Protein AF-A0A6G8CJ83-F1 (afdb_monomer)

Radius of gyration: 15.68 Å; Cα contacts (8 Å, |Δi|>4): 94; chains: 1; bounding box: 30×36×41 Å

Secondary structure (DSSP, 8-state):
-PPPPPPSSEEEEEESBTTTB-HHHHHHHTTS-HHHHTTSTTTTTSPPBPTTHHHHHHHHHHTSSEEEEEE----TT--SS-TTHHHHHHHHH-

pLDDT: mean 76.41, std 14.67, range [38.41, 91.88]

Structure (mmCIF, N/CA/C/O backbone):
data_AF-A0A6G8CJ83-F1
#
_entry.id   AF-A0A6G8CJ83-F1
#
loop_
_atom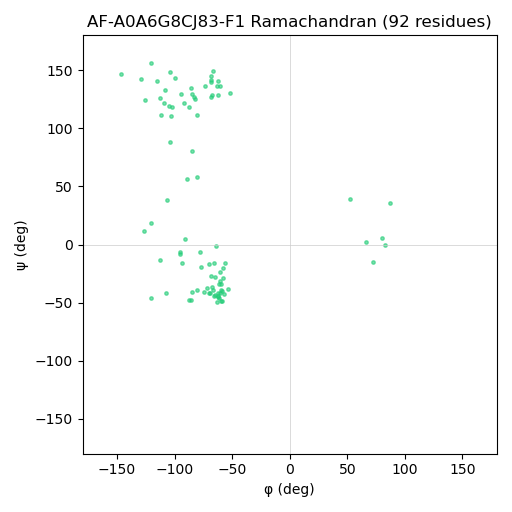_site.group_PDB
_atom_site.id
_atom_site.type_symbol
_atom_site.label_atom_id
_atom_site.label_alt_id
_atom_site.label_comp_id
_atom_site.label_asym_id
_atom_site.label_entity_id
_atom_site.label_seq_id
_atom_site.pdbx_PDB_ins_code
_atom_site.Cartn_x
_atom_site.Cartn_y
_atom_site.Cartn_z
_atom_site.occupancy
_atom_site.B_iso_or_equiv
_atom_site.auth_seq_id
_atom_site.auth_comp_id
_atom_site.auth_asym_id
_atom_site.auth_atom_id
_atom_site.pdbx_PDB_model_num
ATOM 1 N N . MET A 1 1 ? -1.156 29.535 26.749 1.00 48.00 1 MET A N 1
ATOM 2 C CA . MET A 1 1 ? -1.138 28.143 26.246 1.00 48.00 1 MET A CA 1
ATOM 3 C C . MET A 1 1 ? -2.570 27.733 25.952 1.00 48.00 1 MET A C 1
ATOM 5 O O . MET A 1 1 ? -3.402 27.906 26.829 1.00 48.00 1 MET A O 1
ATOM 9 N N . GLY A 1 2 ? -2.875 27.271 24.738 1.00 71.56 2 GLY A N 1
ATOM 10 C CA . GLY A 1 2 ? -4.208 26.758 24.400 1.00 71.56 2 GLY A CA 1
ATOM 11 C C . GLY A 1 2 ? -4.332 25.284 24.779 1.00 71.56 2 GLY A C 1
ATOM 12 O O . GLY A 1 2 ? -3.416 24.509 24.501 1.00 71.56 2 GLY A O 1
ATOM 13 N N . ILE A 1 3 ? -5.441 24.906 25.414 1.00 76.31 3 ILE A N 1
ATOM 14 C CA . ILE A 1 3 ? -5.769 23.503 25.688 1.00 76.31 3 ILE A CA 1
ATOM 15 C C . ILE A 1 3 ? -6.070 22.828 24.346 1.00 76.31 3 ILE A C 1
ATOM 17 O O . ILE A 1 3 ? -6.870 23.332 23.559 1.00 76.31 3 ILE A O 1
ATOM 21 N N . ARG A 1 4 ? -5.400 21.707 24.063 1.00 76.06 4 ARG A N 1
ATOM 22 C CA . ARG A 1 4 ? -5.656 20.893 22.869 1.00 76.06 4 ARG A CA 1
ATOM 23 C C . ARG A 1 4 ? -6.470 19.673 23.276 1.00 76.06 4 ARG A C 1
ATOM 25 O O . ARG A 1 4 ? -5.991 18.859 24.058 1.00 76.06 4 ARG A O 1
ATOM 32 N N . HIS A 1 5 ? -7.675 19.553 22.732 1.00 71.31 5 HIS A N 1
ATOM 33 C CA . HIS A 1 5 ? -8.478 18.341 22.840 1.00 71.31 5 HIS A CA 1
ATOM 34 C C . HIS A 1 5 ? -8.095 17.410 21.694 1.00 71.31 5 HIS A C 1
ATOM 36 O O . HIS A 1 5 ? -8.232 17.775 20.526 1.00 71.31 5 HIS A O 1
ATOM 42 N N . TYR A 1 6 ? -7.585 16.229 22.026 1.00 71.31 6 TYR A N 1
ATOM 43 C CA . TYR A 1 6 ? -7.355 15.175 21.047 1.00 71.31 6 TYR A CA 1
ATOM 44 C C . TYR A 1 6 ? -8.505 14.166 21.124 1.00 71.31 6 TYR A C 1
ATOM 46 O O . TYR A 1 6 ? -8.998 13.912 22.223 1.00 71.31 6 TYR A O 1
ATOM 54 N N . PRO A 1 7 ? -8.948 13.605 19.987 1.00 72.56 7 PRO A N 1
ATOM 55 C CA . PRO A 1 7 ? -9.944 12.542 19.994 1.00 72.56 7 PRO A CA 1
ATOM 56 C C . PRO A 1 7 ? -9.405 11.312 20.734 1.00 72.56 7 PRO A C 1
ATOM 58 O O . PRO A 1 7 ? -8.238 10.956 20.562 1.00 72.56 7 PRO A O 1
ATOM 61 N N . ASP A 1 8 ? -10.265 10.659 21.518 1.00 82.00 8 ASP A N 1
ATOM 62 C CA . ASP A 1 8 ? -9.970 9.408 22.231 1.00 82.00 8 ASP A CA 1
ATOM 63 C C . ASP A 1 8 ? -10.093 8.204 21.280 1.00 82.00 8 ASP A C 1
ATOM 65 O O . ASP A 1 8 ? -10.944 7.330 21.423 1.00 82.00 8 ASP A O 1
ATOM 69 N N . LYS A 1 9 ? -9.305 8.245 20.202 1.00 82.94 9 LYS A N 1
ATOM 70 C CA . LYS A 1 9 ? -9.252 7.224 19.154 1.00 82.94 9 LYS A CA 1
ATOM 71 C C . LYS A 1 9 ? 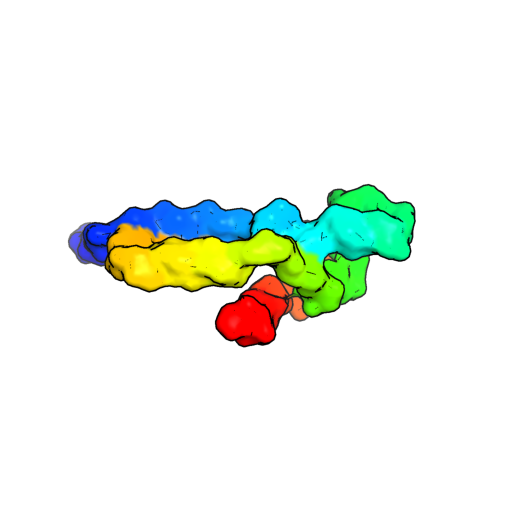-7.809 6.805 18.912 1.00 82.94 9 LYS A C 1
ATOM 73 O O . LYS A 1 9 ? -6.899 7.640 18.921 1.00 82.94 9 LYS A O 1
ATOM 78 N N . VAL A 1 10 ? -7.604 5.519 18.650 1.00 86.69 10 VAL A N 1
ATOM 79 C CA . VAL A 1 10 ? -6.292 4.956 18.317 1.00 86.69 10 VAL A CA 1
ATOM 80 C C . VAL A 1 10 ? -5.861 5.493 16.957 1.00 86.69 10 VAL A C 1
ATOM 82 O O . VAL A 1 10 ? -6.612 5.422 15.993 1.00 86.69 10 VAL A O 1
ATOM 85 N N . ARG A 1 11 ? -4.649 6.041 16.853 1.00 88.38 11 ARG A N 1
ATOM 86 C CA . ARG A 1 11 ? -4.096 6.459 15.557 1.00 88.38 11 ARG A CA 1
ATOM 87 C C . ARG A 1 11 ? -3.295 5.318 14.963 1.00 88.38 11 ARG A C 1
ATOM 89 O O . ARG A 1 11 ? -2.328 4.873 15.578 1.00 88.38 11 ARG A O 1
ATOM 96 N N . VAL A 1 12 ? -3.687 4.886 13.775 1.00 87.00 12 VAL A N 1
ATOM 97 C CA . VAL A 1 12 ? -3.001 3.843 13.019 1.00 87.00 12 VAL A CA 1
ATOM 98 C C . VAL A 1 12 ? -2.336 4.507 11.826 1.00 87.00 12 VAL A C 1
ATOM 100 O O . VAL A 1 12 ? -3.002 5.158 11.027 1.00 87.00 12 VAL A O 1
ATOM 103 N N . TYR A 1 13 ? -1.020 4.367 11.731 1.00 89.00 13 TYR A N 1
ATOM 104 C CA . TYR A 1 13 ? -0.248 4.862 10.600 1.00 89.00 13 TYR A CA 1
ATOM 105 C C . TYR A 1 13 ? 0.138 3.672 9.735 1.00 89.00 13 TYR A C 1
ATOM 107 O O . TYR A 1 13 ? 0.802 2.754 10.218 1.00 89.00 13 TYR A O 1
ATOM 115 N N . VAL A 1 14 ? -0.305 3.685 8.485 1.00 87.62 14 VAL A N 1
ATOM 116 C CA . VAL A 1 14 ? -0.103 2.593 7.535 1.00 87.62 14 VAL A CA 1
ATOM 117 C C . VAL A 1 14 ? 0.820 3.093 6.439 1.00 87.62 14 VAL A C 1
ATOM 119 O O . VAL A 1 14 ? 0.569 4.146 5.858 1.00 87.62 14 VAL A O 1
ATOM 122 N N . ASP A 1 15 ? 1.908 2.371 6.192 1.00 88.25 15 ASP A N 1
ATOM 123 C CA . ASP A 1 15 ? 2.783 2.672 5.059 1.00 88.25 15 ASP A CA 1
ATOM 124 C C . ASP A 1 15 ? 2.042 2.395 3.743 1.00 88.25 15 ASP A C 1
ATOM 126 O O . ASP A 1 15 ? 1.166 1.535 3.689 1.00 88.25 15 ASP A O 1
ATOM 130 N N . MET A 1 16 ? 2.357 3.122 2.679 1.00 85.56 16 MET A N 1
ATOM 131 C CA . MET A 1 16 ? 1.773 2.871 1.361 1.00 85.56 16 MET A CA 1
ATOM 132 C C . MET A 1 16 ? 2.593 1.832 0.600 1.00 85.56 16 MET A C 1
ATOM 134 O O . MET A 1 16 ? 2.041 0.886 0.033 1.00 85.56 16 MET A O 1
ATOM 138 N N . ASP A 1 17 ? 3.912 2.005 0.581 1.00 84.69 17 ASP A N 1
ATOM 139 C CA . ASP A 1 17 ? 4.782 1.319 -0.360 1.00 84.69 17 ASP A CA 1
ATOM 140 C C . ASP A 1 17 ? 5.077 -0.113 0.111 1.00 84.69 17 ASP A C 1
ATOM 142 O O . ASP A 1 17 ? 5.794 -0.315 1.085 1.00 84.69 17 ASP A O 1
ATOM 146 N N . GLY A 1 18 ? 4.571 -1.128 -0.592 1.00 81.19 18 GLY A N 1
ATOM 147 C CA . GLY A 1 18 ? 4.750 -2.531 -0.193 1.00 81.19 18 GLY A CA 1
ATOM 148 C C . GLY A 1 18 ? 3.791 -2.998 0.909 1.00 81.19 18 GLY A C 1
ATOM 149 O O . GLY A 1 18 ? 3.897 -4.134 1.364 1.00 81.19 18 GLY A O 1
ATOM 150 N N . VAL A 1 19 ? 2.832 -2.155 1.310 1.00 86.25 19 VAL A N 1
ATOM 151 C CA . VAL A 1 19 ? 1.746 -2.513 2.243 1.00 86.25 19 VAL A CA 1
ATOM 152 C C . VAL A 1 19 ? 0.378 -2.325 1.592 1.00 86.25 19 VAL A C 1
ATOM 154 O O . VAL A 1 19 ? -0.459 -3.222 1.665 1.00 86.25 19 VAL A O 1
ATOM 157 N N . ILE A 1 20 ? 0.161 -1.192 0.918 1.00 87.12 20 ILE A N 1
ATOM 158 C CA . ILE A 1 20 ? -1.084 -0.912 0.193 1.00 87.12 20 ILE A CA 1
ATOM 159 C C . ILE A 1 20 ? -0.858 -0.988 -1.318 1.00 87.12 20 ILE A C 1
ATOM 161 O O . ILE A 1 20 ? -1.675 -1.579 -2.014 1.00 87.12 20 ILE A O 1
ATOM 165 N N . ALA A 1 21 ? 0.252 -0.448 -1.823 1.00 87.62 21 ALA A N 1
ATOM 166 C CA . ALA A 1 21 ? 0.609 -0.453 -3.241 1.00 87.62 21 ALA A CA 1
ATOM 167 C C . ALA A 1 21 ? 1.777 -1.416 -3.521 1.00 87.62 21 ALA A C 1
ATOM 169 O O . ALA A 1 21 ? 2.789 -1.392 -2.811 1.00 87.62 21 ALA A O 1
ATOM 170 N N . ASP A 1 22 ? 1.664 -2.250 -4.557 1.00 89.12 22 ASP A N 1
ATOM 171 C CA . ASP A 1 22 ? 2.647 -3.290 -4.879 1.00 89.12 22 ASP A CA 1
ATOM 172 C C . ASP A 1 22 ? 3.813 -2.753 -5.728 1.00 89.12 22 ASP A C 1
ATOM 174 O O . ASP A 1 22 ? 3.896 -2.915 -6.949 1.00 89.12 22 ASP A O 1
ATOM 178 N N . PHE A 1 23 ? 4.768 -2.118 -5.050 1.00 84.94 23 PHE A N 1
ATOM 179 C CA . PHE A 1 23 ? 6.007 -1.662 -5.681 1.00 84.94 23 PHE A CA 1
ATOM 180 C C . PHE A 1 23 ? 6.921 -2.799 -6.127 1.00 84.94 23 PHE A C 1
ATOM 182 O O . PHE A 1 23 ? 7.727 -2.598 -7.033 1.00 84.94 23 PHE A O 1
ATOM 189 N N . GLU A 1 24 ? 6.854 -3.968 -5.492 1.00 88.25 24 GLU A N 1
ATOM 190 C CA . GLU A 1 24 ? 7.746 -5.080 -5.818 1.00 88.25 24 GLU A CA 1
ATOM 191 C C . GLU A 1 24 ? 7.357 -5.735 -7.141 1.00 88.25 24 GLU A C 1
ATOM 193 O O . GLU A 1 24 ? 8.222 -6.080 -7.950 1.00 88.25 24 GLU A O 1
ATOM 198 N N . CYS A 1 25 ? 6.059 -5.910 -7.388 1.00 87.38 25 CYS A N 1
ATOM 199 C CA . CYS A 1 25 ? 5.554 -6.394 -8.665 1.00 87.38 25 CYS A CA 1
ATOM 200 C C . CYS A 1 25 ? 5.895 -5.416 -9.794 1.00 87.38 25 CYS A C 1
ATOM 202 O O . CYS A 1 25 ? 6.509 -5.819 -10.786 1.00 87.38 25 CYS A O 1
ATOM 204 N N . ALA A 1 26 ? 5.611 -4.126 -9.602 1.00 87.00 26 ALA A N 1
ATOM 205 C CA . ALA A 1 26 ? 5.915 -3.101 -10.595 1.00 87.00 26 ALA A CA 1
ATOM 206 C C . ALA A 1 26 ? 7.426 -3.007 -10.879 1.00 87.00 26 ALA A C 1
ATOM 208 O O . ALA A 1 26 ? 7.853 -3.043 -12.033 1.00 87.00 26 ALA A O 1
ATOM 209 N N . ALA A 1 27 ? 8.271 -2.996 -9.845 1.00 88.62 27 ALA A N 1
ATOM 210 C CA . ALA A 1 27 ? 9.722 -2.965 -10.022 1.00 88.62 27 ALA A CA 1
ATOM 211 C C . ALA A 1 27 ? 10.244 -4.187 -10.799 1.00 88.62 27 ALA A C 1
ATOM 213 O O . ALA A 1 27 ? 11.057 -4.033 -11.716 1.00 88.62 27 ALA A O 1
ATOM 214 N N . ARG A 1 28 ? 9.721 -5.387 -10.508 1.00 89.00 28 ARG A N 1
ATOM 215 C CA . ARG A 1 28 ? 10.049 -6.614 -11.254 1.00 89.00 28 ARG A CA 1
ATOM 216 C C . ARG A 1 28 ? 9.626 -6.540 -12.718 1.00 89.00 28 ARG A C 1
ATOM 218 O O . ARG A 1 28 ? 10.411 -6.939 -13.576 1.00 89.00 28 ARG A O 1
ATOM 225 N N . ALA A 1 29 ? 8.444 -5.999 -13.017 1.00 88.62 29 ALA A N 1
ATOM 226 C CA . ALA A 1 29 ? 7.971 -5.817 -14.392 1.00 88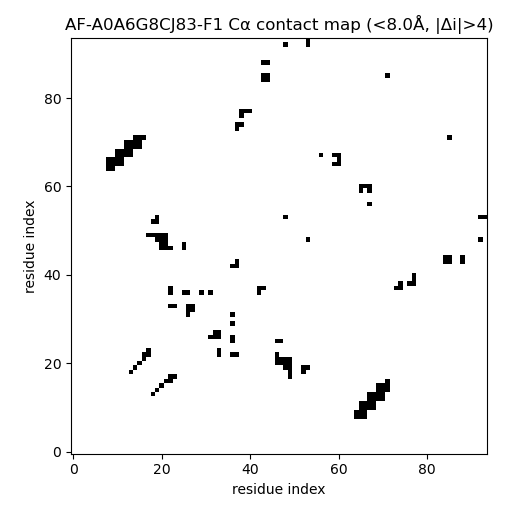.62 29 ALA A CA 1
ATOM 227 C C . ALA A 1 29 ? 8.901 -4.908 -15.217 1.00 88.62 29 ALA A C 1
ATOM 229 O O . ALA A 1 29 ? 9.080 -5.115 -16.416 1.00 88.62 29 ALA A O 1
ATOM 230 N N . HIS A 1 30 ? 9.551 -3.947 -14.559 1.00 86.88 30 HIS A N 1
ATOM 231 C CA . HIS A 1 30 ? 10.530 -3.051 -15.170 1.00 86.88 30 HIS A CA 1
ATOM 232 C C . HIS A 1 30 ? 11.983 -3.551 -15.094 1.00 86.88 30 HIS A C 1
ATOM 234 O O . HIS A 1 30 ? 12.885 -2.834 -15.524 1.00 86.88 30 HIS A O 1
ATOM 240 N N . ALA A 1 31 ? 12.223 -4.764 -14.579 1.00 91.88 31 ALA A N 1
ATOM 241 C CA . ALA A 1 31 ? 13.556 -5.319 -14.327 1.00 91.88 31 ALA A CA 1
ATOM 242 C C . ALA A 1 31 ? 14.452 -4.384 -13.485 1.00 91.88 31 ALA A C 1
ATOM 244 O O . ALA A 1 31 ? 15.651 -4.244 -13.735 1.00 91.88 31 ALA A O 1
ATOM 245 N N . MET A 1 32 ? 13.856 -3.721 -12.491 1.00 89.56 32 MET A N 1
ATOM 246 C CA . MET A 1 32 ? 14.527 -2.786 -11.592 1.00 89.56 32 MET A CA 1
ATOM 247 C C . MET A 1 32 ? 14.419 -3.233 -10.137 1.00 89.56 32 MET A C 1
ATOM 249 O O . MET A 1 32 ? 13.478 -3.910 -9.734 1.00 89.56 32 MET A O 1
ATOM 253 N N . GLU A 1 33 ? 15.360 -2.766 -9.321 1.00 88.31 33 GLU A N 1
ATOM 254 C CA . GLU A 1 33 ? 15.215 -2.802 -7.867 1.00 88.31 33 GLU A CA 1
ATOM 255 C C . GLU A 1 33 ? 14.106 -1.834 -7.412 1.00 88.31 33 GLU A C 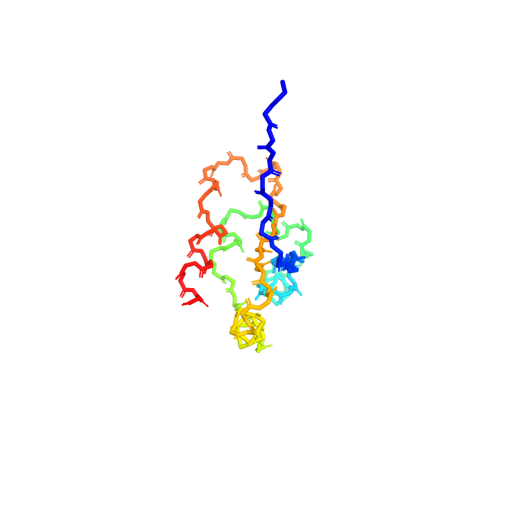1
ATOM 257 O O . GLU A 1 33 ? 14.037 -0.712 -7.936 1.00 88.31 33 GLU A O 1
ATOM 262 N N . PRO A 1 34 ? 13.282 -2.181 -6.403 1.00 83.50 34 PRO A N 1
ATOM 263 C CA . PRO A 1 34 ? 12.195 -1.320 -5.923 1.00 83.50 34 PRO A CA 1
ATOM 264 C C . PRO A 1 34 ? 12.649 0.094 -5.543 1.00 83.50 34 PRO A C 1
ATOM 266 O O . PRO A 1 34 ? 11.989 1.084 -5.857 1.00 83.50 34 PRO A O 1
ATOM 269 N N . SER A 1 35 ? 13.827 0.218 -4.929 1.00 83.31 35 SER A N 1
ATOM 270 C CA . SER A 1 35 ? 14.416 1.507 -4.543 1.00 83.31 35 SER A CA 1
ATOM 271 C C . SER A 1 35 ? 14.765 2.404 -5.740 1.00 83.31 35 SER A C 1
ATOM 273 O O . SER A 1 35 ? 14.749 3.633 -5.622 1.00 83.31 35 SER A O 1
ATOM 275 N N . HIS A 1 36 ? 15.063 1.809 -6.898 1.00 84.25 36 HIS A N 1
ATOM 276 C CA . HIS A 1 36 ? 15.310 2.518 -8.150 1.00 84.25 36 HIS A CA 1
ATOM 277 C C . HIS A 1 36 ? 14.010 2.817 -8.888 1.00 84.25 36 HIS A C 1
ATOM 279 O O . HIS A 1 36 ? 13.842 3.936 -9.375 1.00 84.25 36 HIS A O 1
ATOM 285 N N . PHE A 1 37 ? 13.073 1.868 -8.902 1.00 84.31 37 PHE A N 1
ATOM 286 C CA . PHE A 1 37 ? 11.771 2.046 -9.536 1.00 84.31 37 PHE A CA 1
ATOM 287 C C . PHE A 1 37 ? 10.999 3.230 -8.938 1.00 84.31 37 PHE A C 1
ATOM 289 O O . PHE A 1 37 ? 10.486 4.062 -9.680 1.00 84.31 37 PHE A O 1
ATOM 296 N N . LYS A 1 38 ? 11.047 3.423 -7.612 1.00 81.06 38 LYS A N 1
ATOM 297 C CA . LYS A 1 38 ? 10.459 4.595 -6.925 1.00 81.06 38 LYS A CA 1
ATOM 298 C C . LYS A 1 38 ? 10.965 5.958 -7.429 1.00 81.06 38 LYS A C 1
ATOM 300 O O . LYS A 1 38 ? 10.379 6.993 -7.119 1.00 81.06 38 LYS A O 1
ATOM 305 N N . ARG A 1 39 ? 12.076 6.012 -8.169 1.00 83.38 39 ARG A N 1
ATOM 306 C CA . ARG A 1 39 ? 12.620 7.258 -8.740 1.00 83.38 39 ARG A CA 1
ATOM 307 C C . ARG A 1 39 ? 12.175 7.497 -10.182 1.00 83.38 39 ARG A C 1
ATOM 309 O O . ARG A 1 39 ? 12.451 8.570 -10.713 1.00 83.38 39 ARG A O 1
ATOM 316 N N . VAL A 1 40 ? 11.516 6.524 -10.807 1.00 82.00 40 VAL A N 1
ATOM 317 C CA . VAL A 1 40 ? 10.989 6.630 -12.168 1.00 82.00 40 VAL A CA 1
ATOM 318 C C . VAL A 1 40 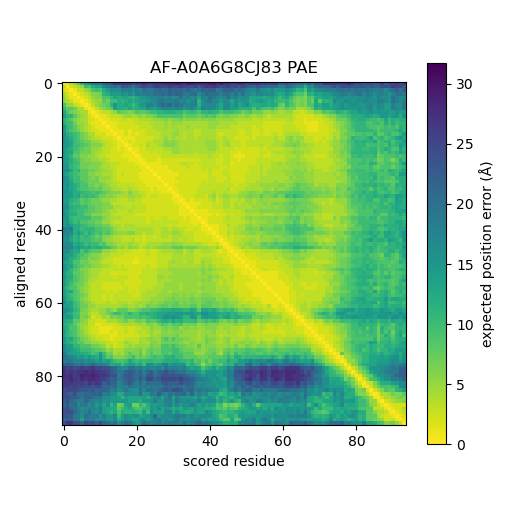? 9.759 7.539 -12.164 1.00 82.00 40 VAL A C 1
ATOM 320 O O . VAL A 1 40 ? 8.898 7.463 -11.284 1.00 82.00 40 VAL A O 1
ATOM 323 N N . ALA A 1 41 ? 9.678 8.433 -13.149 1.00 78.00 41 ALA A N 1
ATOM 324 C CA . ALA A 1 41 ? 8.532 9.318 -13.301 1.00 78.00 41 ALA A CA 1
ATOM 325 C C . ALA A 1 41 ? 7.261 8.492 -13.554 1.00 78.00 41 ALA A C 1
ATOM 327 O O . ALA A 1 41 ? 7.245 7.637 -14.433 1.00 78.00 41 ALA A O 1
ATOM 328 N N . GLY A 1 42 ? 6.206 8.747 -12.777 1.00 76.00 42 GLY A N 1
ATOM 329 C CA . GLY A 1 42 ? 4.943 8.009 -12.877 1.00 76.00 42 GLY A CA 1
ATOM 330 C C . GLY A 1 42 ? 4.903 6.665 -12.139 1.00 76.00 42 GLY A C 1
ATOM 331 O O . GLY A 1 42 ? 3.845 6.054 -12.103 1.00 76.00 42 GLY A O 1
ATOM 332 N N . ALA A 1 43 ? 5.979 6.238 -11.465 1.00 78.56 43 ALA A N 1
ATOM 333 C CA . ALA A 1 43 ? 6.029 4.944 -10.765 1.00 78.56 43 ALA A CA 1
ATOM 334 C C . ALA A 1 43 ? 4.943 4.736 -9.690 1.00 78.56 43 ALA A C 1
ATOM 336 O O . ALA A 1 43 ? 4.686 3.606 -9.306 1.00 78.56 43 ALA A O 1
ATOM 337 N N . PHE A 1 44 ? 4.331 5.816 -9.194 1.00 76.81 44 PHE A N 1
ATOM 338 C CA . PHE A 1 44 ? 3.290 5.797 -8.159 1.00 76.81 44 PHE A CA 1
ATOM 339 C C . PHE A 1 44 ? 1.856 5.827 -8.722 1.00 76.81 44 PHE A C 1
ATOM 341 O O . PHE A 1 44 ? 0.910 5.780 -7.944 1.00 76.81 44 PHE A O 1
ATOM 348 N N . LEU A 1 45 ? 1.679 5.995 -10.038 1.00 74.75 45 LEU A N 1
ATOM 349 C CA . LEU A 1 45 ? 0.360 6.172 -10.660 1.00 74.75 45 LEU A CA 1
ATOM 350 C C . LEU A 1 45 ? -0.323 4.846 -10.977 1.00 74.75 45 LEU A C 1
ATOM 352 O O . LEU A 1 45 ? -1.485 4.663 -10.629 1.00 74.75 45 LEU A O 1
ATOM 356 N N . ASP A 1 46 ? 0.421 3.934 -11.591 1.00 73.25 46 ASP A N 1
ATOM 357 C CA . ASP A 1 46 ? -0.113 2.690 -12.149 1.00 73.25 46 ASP A CA 1
ATOM 358 C C . ASP A 1 46 ? 0.273 1.485 -11.281 1.00 73.25 46 ASP A C 1
ATOM 360 O O . ASP A 1 46 ? 0.646 0.427 -11.782 1.00 73.25 46 ASP A O 1
ATOM 364 N N . LEU A 1 47 ? 0.261 1.669 -9.958 1.00 82.38 47 LEU A N 1
ATOM 365 C CA . LEU A 1 47 ? 0.541 0.586 -9.022 1.00 82.38 47 LEU A CA 1
ATOM 366 C C . LEU A 1 47 ? -0.720 -0.207 -8.742 1.00 82.38 47 LEU A C 1
ATOM 368 O O . LEU A 1 47 ? -1.734 0.357 -8.327 1.00 82.38 47 LEU A O 1
ATOM 372 N N . ASP A 1 48 ? -0.606 -1.520 -8.880 1.00 86.69 48 ASP A N 1
ATOM 373 C CA . ASP A 1 48 ? -1.642 -2.423 -8.416 1.00 86.69 48 ASP A CA 1
ATOM 374 C C . ASP A 1 48 ? -1.697 -2.410 -6.878 1.00 86.69 48 ASP A C 1
ATOM 376 O O . ASP A 1 48 ? -0.654 -2.375 -6.209 1.00 86.69 48 ASP A O 1
ATOM 380 N N . PRO A 1 49 ? -2.897 -2.434 -6.279 1.00 87.69 49 PRO A N 1
ATOM 381 C CA . PRO A 1 49 ? -3.031 -2.588 -4.842 1.00 87.69 49 PRO A CA 1
ATOM 382 C C . PRO A 1 49 ? -2.607 -3.995 -4.410 1.00 87.69 49 PRO A C 1
ATOM 384 O O . PRO A 1 49 ? -2.879 -4.990 -5.088 1.00 87.69 49 PRO A O 1
ATOM 387 N N . ILE A 1 50 ? -1.998 -4.099 -3.230 1.00 89.44 50 ILE A N 1
ATOM 388 C CA . ILE A 1 50 ? -1.697 -5.394 -2.620 1.00 89.44 50 ILE A CA 1
ATOM 389 C C . ILE A 1 50 ? -3.015 -6.129 -2.327 1.00 89.44 50 ILE 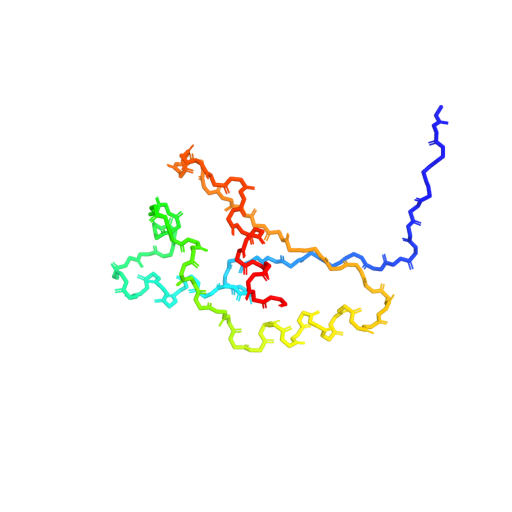A C 1
ATOM 391 O O . ILE A 1 50 ? -3.962 -5.523 -1.807 1.00 89.44 50 ILE A O 1
ATOM 395 N N . PRO A 1 51 ? -3.104 -7.443 -2.621 1.00 90.06 51 PRO A N 1
ATOM 396 C CA . PRO A 1 51 ? -4.311 -8.215 -2.364 1.00 90.06 51 PRO A CA 1
ATOM 397 C C . PRO A 1 51 ? -4.800 -8.060 -0.920 1.00 90.06 51 PRO A C 1
ATOM 399 O O . PRO A 1 51 ? -4.036 -8.247 0.026 1.00 90.06 51 PRO A O 1
ATOM 402 N N . LYS A 1 52 ? -6.094 -7.758 -0.760 1.00 89.69 52 LYS A N 1
ATOM 403 C CA . LYS A 1 52 ? -6.776 -7.517 0.528 1.00 89.69 52 LYS A CA 1
ATOM 404 C C . LYS A 1 52 ? -6.330 -6.273 1.304 1.00 89.69 52 LYS A C 1
ATOM 406 O O . LYS A 1 52 ? -6.867 -6.039 2.385 1.00 89.69 52 LYS A O 1
ATOM 411 N N . ALA A 1 53 ? -5.412 -5.454 0.786 1.00 88.69 53 ALA A N 1
ATOM 412 C CA . ALA A 1 53 ? -4.999 -4.235 1.480 1.00 88.69 53 ALA A CA 1
ATOM 413 C C . ALA A 1 53 ? -6.172 -3.259 1.648 1.00 88.69 53 ALA A C 1
ATOM 415 O O . ALA A 1 53 ? -6.410 -2.781 2.752 1.00 88.69 53 ALA A O 1
ATOM 416 N N . ALA A 1 54 ? -6.964 -3.040 0.593 1.00 84.19 54 ALA A N 1
ATOM 417 C CA . ALA A 1 54 ? -8.164 -2.207 0.668 1.00 84.19 54 ALA A CA 1
ATOM 418 C C . ALA A 1 54 ? -9.178 -2.751 1.694 1.00 84.19 54 ALA A C 1
ATOM 420 O O . ALA A 1 54 ? -9.606 -2.020 2.580 1.00 84.19 54 ALA A O 1
ATOM 421 N N . GLU A 1 55 ? -9.497 -4.051 1.647 1.00 87.62 55 GLU A N 1
ATOM 422 C CA . GLU A 1 55 ? -10.414 -4.700 2.601 1.00 87.62 55 GLU A CA 1
ATOM 423 C C . GLU A 1 55 ? -9.951 -4.543 4.057 1.00 87.62 55 GLU A C 1
ATOM 425 O O . GLU A 1 55 ? -10.754 -4.240 4.939 1.00 87.62 55 GLU A O 1
ATOM 430 N N . ALA A 1 56 ? -8.651 -4.713 4.316 1.00 88.44 56 ALA A N 1
ATOM 431 C CA . ALA A 1 56 ? -8.077 -4.544 5.646 1.00 88.44 56 ALA A CA 1
ATOM 432 C C . ALA A 1 56 ? -8.143 -3.086 6.126 1.00 88.44 56 ALA A C 1
ATOM 434 O O . ALA A 1 56 ? -8.431 -2.840 7.298 1.00 88.44 56 ALA A O 1
ATOM 435 N N . MET A 1 57 ? -7.916 -2.122 5.229 1.00 86.62 57 MET A N 1
ATOM 436 C CA . MET A 1 57 ? -8.035 -0.694 5.531 1.00 86.62 57 MET A CA 1
ATOM 437 C C . MET A 1 57 ? -9.478 -0.312 5.873 1.00 86.62 57 MET A C 1
ATOM 439 O O . MET A 1 57 ? -9.699 0.360 6.879 1.00 86.62 57 MET A O 1
ATOM 443 N N . PHE A 1 58 ? -10.460 -0.807 5.113 1.00 85.62 58 PHE A N 1
ATOM 444 C CA . PHE A 1 58 ? -11.877 -0.608 5.428 1.00 85.62 58 PHE A CA 1
ATOM 445 C C . PHE A 1 58 ? -12.266 -1.240 6.760 1.00 85.62 58 PHE A C 1
ATOM 447 O O . PHE A 1 58 ? -12.929 -0.599 7.567 1.00 85.62 58 PHE A O 1
ATOM 454 N N . ALA A 1 59 ? -11.823 -2.470 7.029 1.00 87.44 59 ALA A N 1
ATOM 455 C CA . ALA A 1 59 ? -12.102 -3.134 8.298 1.00 87.44 59 ALA A CA 1
ATOM 456 C C . ALA A 1 59 ? -11.506 -2.374 9.497 1.00 87.44 59 ALA A C 1
ATOM 458 O O . ALA A 1 59 ? -12.101 -2.362 10.573 1.00 87.44 59 ALA A O 1
ATOM 459 N N . LEU A 1 60 ? -10.344 -1.731 9.324 1.00 84.38 60 LEU A N 1
ATOM 460 C CA . LEU A 1 60 ? -9.729 -0.888 10.352 1.00 84.38 60 LEU A CA 1
ATOM 461 C C . LEU A 1 60 ? -10.522 0.400 10.600 1.00 84.38 60 LEU A C 1
ATOM 463 O O . LEU A 1 60 ? -10.691 0.784 11.760 1.00 84.38 60 LEU A O 1
ATOM 467 N N . ASP A 1 61 ? -11.011 1.048 9.545 1.00 83.12 61 ASP A N 1
ATOM 468 C CA . ASP A 1 61 ? -11.801 2.279 9.656 1.00 83.12 61 ASP A CA 1
ATOM 469 C C . ASP A 1 61 ? -13.200 2.016 10.250 1.00 83.12 61 ASP A C 1
ATOM 471 O O . ASP A 1 61 ? -13.633 2.712 11.174 1.00 83.12 61 ASP A O 1
ATOM 475 N N . ASP A 1 62 ? -13.850 0.925 9.832 1.00 85.19 62 ASP A N 1
ATOM 476 C CA . ASP A 1 62 ? -15.190 0.516 10.287 1.00 85.19 62 ASP A CA 1
ATOM 477 C C . ASP A 1 62 ? -15.236 0.131 11.777 1.00 85.19 62 ASP A C 1
ATOM 479 O O . ASP A 1 62 ? -16.293 0.140 12.407 1.00 85.19 62 ASP A O 1
ATOM 483 N N . THR A 1 63 ? -14.081 -0.117 12.409 1.00 80.88 63 THR A N 1
ATOM 484 C CA . THR A 1 63 ? -14.030 -0.337 13.864 1.00 80.88 63 THR A CA 1
ATOM 485 C C . THR A 1 63 ? -14.543 0.862 14.667 1.00 80.88 63 THR A C 1
ATOM 487 O O . THR A 1 63 ? -14.914 0.701 15.827 1.00 80.88 63 THR A O 1
ATOM 490 N N . GLY A 1 64 ? -14.522 2.079 14.108 1.00 79.19 64 GLY A N 1
ATOM 491 C CA . GLY A 1 64 ? -14.969 3.308 14.773 1.00 79.19 64 GLY A CA 1
ATOM 492 C C . GLY A 1 64 ? -14.041 3.822 15.886 1.00 79.19 64 GLY A C 1
ATOM 493 O O . GLY A 1 64 ? -14.138 4.995 16.272 1.00 79.19 64 GLY A O 1
ATOM 494 N N . TYR A 1 65 ? -13.106 2.990 16.356 1.00 81.38 65 TYR A N 1
ATOM 495 C CA . TYR A 1 65 ? -12.115 3.295 17.395 1.00 81.38 65 TYR A CA 1
ATOM 496 C C . TYR A 1 65 ? -10.782 3.794 16.838 1.00 81.38 65 TYR A C 1
ATOM 498 O O . TYR A 1 65 ? -9.985 4.368 17.585 1.00 81.38 65 TYR A O 1
ATOM 506 N N . CYS A 1 66 ? -10.540 3.597 15.544 1.00 82.44 66 CYS A N 1
ATOM 507 C CA . CYS A 1 66 ? -9.298 3.965 14.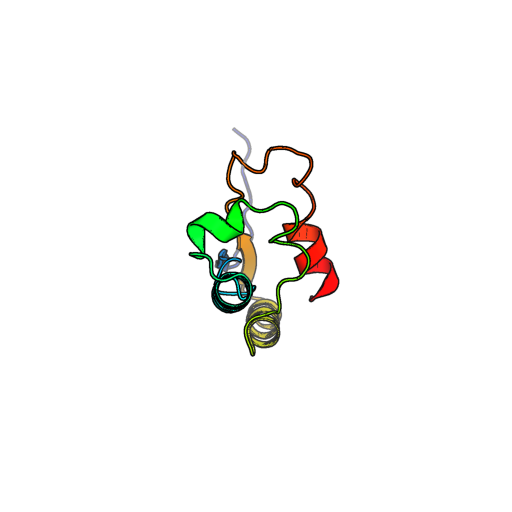887 1.00 82.44 66 CYS A CA 1
ATOM 508 C C . CYS A 1 66 ? -9.456 5.241 14.048 1.00 82.44 66 CYS A C 1
ATOM 510 O O . CYS A 1 66 ? -10.520 5.540 13.515 1.00 82.44 66 CYS A O 1
ATOM 512 N N . LEU A 1 67 ? -8.375 6.009 13.951 1.00 82.06 67 LEU A N 1
ATOM 513 C CA . LEU A 1 67 ? -8.144 7.001 12.909 1.00 82.06 67 LEU A CA 1
ATOM 514 C C . LEU A 1 67 ? -6.987 6.474 12.068 1.00 82.06 67 LEU A C 1
ATOM 516 O O . LEU A 1 67 ? -5.860 6.380 12.568 1.00 82.06 67 LEU A O 1
ATOM 520 N N . VAL A 1 68 ? -7.281 6.094 10.831 1.00 84.19 68 VAL A N 1
ATOM 521 C CA . VAL A 1 68 ? -6.308 5.489 9.924 1.00 84.19 68 VAL A CA 1
ATOM 522 C C . VAL A 1 68 ? -5.688 6.574 9.048 1.00 84.19 68 VAL A C 1
ATOM 524 O O . VAL A 1 68 ? -6.388 7.385 8.447 1.00 84.19 68 VAL A O 1
ATOM 527 N N . PHE A 1 69 ? -4.360 6.605 8.994 1.00 85.81 69 PHE A N 1
ATOM 528 C CA . PHE A 1 69 ? -3.592 7.539 8.181 1.00 85.81 69 PHE A CA 1
ATOM 529 C C . PHE A 1 69 ? -2.627 6.763 7.298 1.00 85.81 69 PHE A C 1
ATOM 531 O O . PHE A 1 69 ? -1.779 6.029 7.806 1.00 85.81 69 PHE A O 1
ATOM 538 N N . THR A 1 70 ? -2.705 6.979 5.991 1.00 83.94 70 THR A N 1
ATOM 539 C CA . THR A 1 70 ? -1.702 6.467 5.058 1.00 83.94 70 THR A CA 1
ATOM 540 C C . THR A 1 70 ? -0.509 7.415 5.020 1.00 83.94 70 THR A C 1
ATOM 542 O O . THR A 1 70 ? -0.667 8.618 4.801 1.00 83.94 70 THR A O 1
ATOM 545 N N . LEU A 1 71 ? 0.688 6.880 5.238 1.00 82.31 71 LEU A N 1
ATOM 546 C CA . LEU A 1 71 ? 1.955 7.595 5.155 1.00 82.31 71 LEU A CA 1
ATOM 547 C C . LEU A 1 71 ? 2.782 7.019 4.006 1.00 82.31 71 LEU A C 1
ATOM 549 O O . LEU A 1 71 ? 2.809 5.815 3.797 1.00 82.31 71 LEU A O 1
ATOM 553 N N . THR A 1 72 ? 3.471 7.881 3.265 1.00 81.31 72 THR A N 1
ATOM 554 C CA . THR A 1 72 ? 4.435 7.465 2.240 1.00 81.31 72 THR A CA 1
ATOM 555 C C . THR A 1 72 ? 5.572 8.474 2.176 1.00 81.31 72 THR A C 1
ATOM 557 O O . THR A 1 72 ? 5.366 9.675 2.390 1.00 81.31 72 THR A O 1
ATOM 560 N N . GLU A 1 73 ? 6.779 7.997 1.882 1.00 78.38 73 GLU A N 1
ATOM 561 C CA . GLU A 1 73 ? 7.935 8.848 1.631 1.00 78.38 73 GLU A CA 1
ATOM 562 C C . GLU A 1 73 ? 8.224 8.915 0.129 1.00 78.38 73 GLU A C 1
ATOM 564 O O . GLU A 1 73 ? 8.704 7.966 -0.488 1.00 78.38 73 GLU A O 1
ATOM 569 N N . THR A 1 74 ? 7.983 10.079 -0.473 1.00 68.62 74 THR A N 1
ATOM 570 C CA . THR A 1 74 ? 8.333 10.308 -1.878 1.00 68.62 74 THR A CA 1
ATOM 571 C C . THR A 1 74 ? 9.815 10.694 -2.015 1.00 68.62 74 THR A C 1
ATOM 573 O O . THR A 1 74 ? 10.244 11.685 -1.413 1.00 68.62 74 THR A O 1
ATOM 576 N N . PRO A 1 75 ? 10.621 9.991 -2.839 1.00 68.44 75 PRO A N 1
ATOM 577 C CA . PRO A 1 75 ? 12.032 10.322 -3.029 1.00 68.44 75 PRO A CA 1
ATOM 578 C C . PRO A 1 75 ? 12.246 11.732 -3.598 1.00 68.44 75 PRO A C 1
ATOM 580 O O . PRO A 1 75 ? 11.629 12.115 -4.591 1.00 68.44 75 PRO A O 1
ATOM 583 N N . ARG A 1 76 ? 13.216 12.481 -3.049 1.00 66.25 76 ARG A N 1
ATOM 584 C CA . ARG A 1 76 ? 13.541 13.861 -3.485 1.00 66.25 76 ARG A CA 1
ATOM 585 C C . ARG A 1 76 ? 13.919 13.992 -4.964 1.00 66.25 76 ARG A C 1
ATOM 587 O O . ARG A 1 76 ? 13.732 15.054 -5.547 1.00 66.25 76 ARG A O 1
ATOM 594 N N . SER A 1 77 ? 14.483 12.939 -5.557 1.00 64.06 77 SER A N 1
ATOM 595 C CA . SER A 1 77 ? 14.888 12.906 -6.969 1.00 64.06 77 SER A CA 1
ATOM 596 C C . SER A 1 77 ? 13.703 12.896 -7.935 1.00 64.06 77 SER A C 1
ATOM 598 O O . SER A 1 77 ? 13.880 13.213 -9.106 1.00 64.06 77 SER A O 1
ATOM 600 N N . ASN A 1 78 ? 12.500 12.576 -7.457 1.00 60.38 78 ASN A N 1
ATOM 601 C CA . ASN A 1 78 ? 11.264 12.688 -8.222 1.00 60.38 78 ASN A CA 1
ATOM 602 C C . ASN A 1 78 ? 10.664 14.100 -8.037 1.00 60.38 78 ASN A C 1
ATOM 604 O O . ASN A 1 78 ? 9.557 14.281 -7.534 1.00 60.38 78 ASN A O 1
ATOM 608 N N . SER A 1 79 ? 11.464 15.128 -8.353 1.00 49.06 79 SER A N 1
ATOM 609 C CA . SER A 1 79 ? 11.233 16.528 -7.951 1.00 49.06 79 SER A CA 1
ATOM 610 C C . SER A 1 79 ? 10.171 17.271 -8.765 1.00 49.06 79 SER A C 1
ATOM 612 O O . SER A 1 79 ? 9.811 18.401 -8.435 1.00 49.06 79 SER A O 1
ATOM 614 N N . THR A 1 80 ? 9.644 16.674 -9.831 1.00 41.06 80 THR A N 1
ATOM 615 C CA . THR A 1 80 ? 8.725 17.363 -10.737 1.00 41.06 80 THR A CA 1
ATOM 616 C C . THR A 1 80 ? 7.289 16.919 -10.507 1.00 41.06 80 THR A C 1
ATOM 618 O O . THR A 1 80 ? 6.775 16.082 -11.230 1.00 41.06 80 THR A O 1
ATOM 621 N N . ARG A 1 81 ? 6.603 17.614 -9.581 1.00 38.41 81 ARG A N 1
ATOM 622 C CA . ARG A 1 81 ? 5.132 17.815 -9.591 1.00 38.41 81 ARG A CA 1
ATOM 623 C C . ARG A 1 81 ? 4.242 16.745 -8.916 1.00 38.41 81 ARG A C 1
ATOM 625 O O . ARG A 1 81 ? 3.127 16.543 -9.375 1.00 38.41 81 ARG A O 1
ATOM 632 N N . TYR A 1 82 ? 4.659 16.120 -7.805 1.00 44.81 82 TYR A N 1
ATOM 633 C CA . TYR A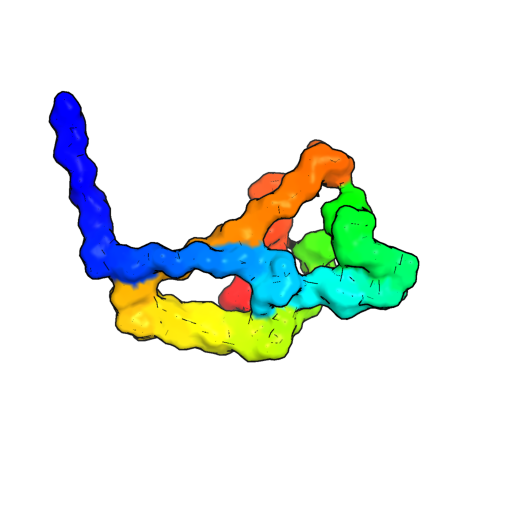 1 82 ? 3.950 14.943 -7.247 1.00 44.81 82 TYR A CA 1
ATOM 634 C C . TYR A 1 82 ? 3.401 15.035 -5.805 1.00 44.81 82 TYR A C 1
ATOM 636 O O . TYR A 1 82 ? 3.018 14.016 -5.243 1.00 44.81 82 TYR A O 1
ATOM 644 N N . HIS A 1 83 ? 3.221 16.222 -5.209 1.00 39.72 83 HIS A N 1
ATOM 645 C CA . HIS A 1 83 ? 2.548 16.346 -3.893 1.00 39.72 83 HIS A CA 1
ATOM 646 C C . HIS A 1 83 ? 1.060 15.917 -3.875 1.00 39.72 83 HIS A C 1
ATOM 648 O O . HIS A 1 83 ? 0.429 15.995 -2.827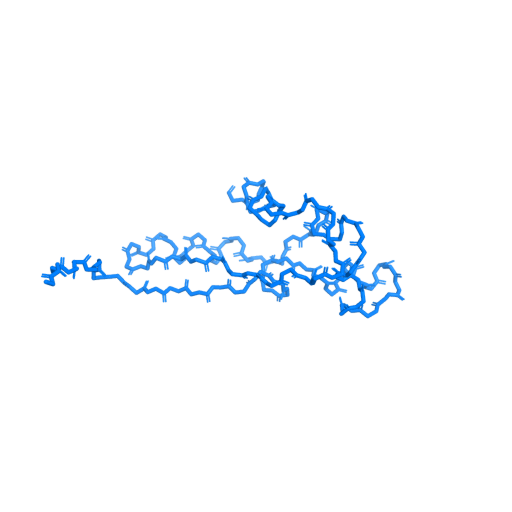 1.00 39.72 83 HIS A O 1
ATOM 654 N N . ARG A 1 84 ? 0.482 15.497 -5.012 1.00 40.31 84 ARG A N 1
ATOM 655 C CA . ARG A 1 84 ? -0.917 15.043 -5.127 1.00 40.31 84 ARG A CA 1
ATOM 656 C C . ARG A 1 84 ? -1.096 13.560 -5.451 1.00 40.31 84 ARG A C 1
ATOM 658 O O . ARG A 1 84 ? -2.211 13.075 -5.335 1.00 40.31 84 ARG A O 1
ATOM 665 N N . HIS A 1 85 ? -0.069 12.828 -5.869 1.00 49.94 85 HIS A N 1
ATOM 666 C CA . HIS A 1 85 ? -0.286 11.525 -6.512 1.00 49.94 85 HIS A CA 1
ATOM 667 C C . HIS A 1 85 ? -0.553 10.353 -5.564 1.00 49.94 85 HIS A C 1
ATOM 669 O O . HIS A 1 85 ? -1.461 9.593 -5.874 1.00 49.94 85 HIS A O 1
ATOM 675 N N . PRO A 1 86 ? 0.109 10.224 -4.397 1.00 50.34 86 PRO A N 1
ATOM 676 C CA . PRO A 1 86 ? -0.294 9.225 -3.407 1.00 50.34 86 PRO A CA 1
ATOM 677 C C . PRO A 1 86 ? -1.737 9.429 -2.938 1.00 50.34 86 PRO A C 1
ATOM 679 O O . PRO A 1 86 ? -2.490 8.471 -2.820 1.00 50.34 86 PRO A O 1
ATOM 682 N N . SER A 1 87 ? -2.150 10.689 -2.753 1.00 51.91 87 SER A N 1
ATOM 683 C CA . SER A 1 87 ? -3.541 11.027 -2.439 1.00 51.91 87 SER A CA 1
ATOM 684 C C . SER A 1 87 ? -4.492 10.734 -3.601 1.00 51.91 87 SER A C 1
ATOM 686 O O . SER A 1 87 ? -5.581 10.249 -3.348 1.00 51.91 87 SER A O 1
ATOM 688 N N . THR A 1 88 ? -4.084 10.936 -4.864 1.00 52.16 88 THR A N 1
ATOM 689 C CA . THR A 1 88 ? -4.945 10.597 -6.020 1.00 52.16 88 THR A CA 1
ATOM 690 C C . THR A 1 88 ? -5.058 9.081 -6.210 1.00 52.16 88 THR A C 1
ATOM 692 O O . THR A 1 88 ? -6.122 8.585 -6.550 1.00 52.16 88 THR A O 1
ATOM 695 N N . TRP A 1 89 ? -3.978 8.326 -5.977 1.00 54.41 89 TRP A N 1
ATOM 696 C CA . TRP A 1 89 ? -4.000 6.863 -6.032 1.00 54.41 89 TRP A CA 1
ATOM 697 C C . TRP A 1 89 ? -4.882 6.285 -4.926 1.00 54.41 89 TRP A C 1
ATOM 699 O O . TRP A 1 89 ? -5.702 5.414 -5.208 1.00 54.41 89 TRP A O 1
ATOM 709 N N . ALA A 1 90 ? -4.758 6.819 -3.702 1.00 57.59 90 ALA A N 1
ATOM 710 C CA . ALA A 1 90 ? -5.639 6.474 -2.596 1.00 57.59 90 ALA A CA 1
ATOM 711 C C . ALA A 1 90 ? -7.099 6.796 -2.948 1.00 57.59 90 ALA A C 1
ATOM 713 O O . ALA A 1 90 ? -7.930 5.909 -2.842 1.00 57.59 90 ALA A O 1
ATOM 714 N N . GLU A 1 91 ? -7.411 7.994 -3.455 1.00 57.28 91 GLU A N 1
ATOM 715 C CA . GLU A 1 91 ? -8.769 8.384 -3.882 1.00 57.28 91 GLU A CA 1
ATOM 716 C C . GLU A 1 91 ? -9.352 7.493 -4.994 1.00 57.28 91 GLU A C 1
ATOM 718 O O . GLU A 1 91 ? -10.554 7.251 -5.010 1.00 57.28 91 GLU A O 1
ATOM 723 N N . CYS A 1 92 ? -8.532 6.989 -5.921 1.00 52.16 92 CYS A N 1
ATOM 724 C CA . CYS A 1 92 ? -8.993 6.098 -6.992 1.00 52.16 92 CYS A CA 1
ATOM 725 C C . CYS A 1 92 ? -9.250 4.650 -6.535 1.00 52.16 92 CYS A C 1
ATOM 727 O O . CYS A 1 92 ? -9.922 3.913 -7.254 1.00 52.16 92 CYS A O 1
ATOM 729 N N . HIS A 1 93 ? -8.694 4.235 -5.393 1.00 51.31 93 HIS A N 1
ATOM 730 C CA . HIS A 1 93 ? -8.724 2.846 -4.909 1.00 51.31 93 HIS A CA 1
ATOM 731 C C . HIS A 1 93 ? -9.275 2.699 -3.476 1.00 51.31 93 HIS A C 1
ATOM 733 O O . HIS A 1 93 ? -9.140 1.626 -2.881 1.00 51.31 93 HIS A O 1
ATOM 739 N N . SER A 1 94 ? -9.875 3.762 -2.929 1.00 44.84 94 SER A N 1
ATOM 740 C CA . SER A 1 94 ? -10.653 3.770 -1.678 1.00 44.84 94 SER A CA 1
ATOM 741 C C . SER A 1 94 ? -12.152 3.892 -1.930 1.00 44.84 94 SER A C 1
ATOM 743 O O . SER A 1 94 ? -12.566 3.955 -3.109 1.00 44.84 94 SER A O 1
#

Solvent-accessible surface area (backbone atoms only — not comparable to full-atom values): 5838 Å² total; per-residue (Å²): 136,84,87,80,88,73,78,100,48,50,76,44,78,39,62,33,80,69,54,36,30,32,44,63,61,53,10,54,76,68,76,38,56,50,84,58,34,63,51,42,91,66,56,68,67,83,50,53,66,33,89,64,28,58,60,52,52,50,56,48,46,72,64,72,48,43,45,77,41,82,43,78,85,80,55,77,84,51,70,84,83,57,97,54,43,70,62,49,42,46,64,75,67,105

Nearest PDB structures (foldseek):
  4l57-assembly1_B-2  TM=7.883E-01  e=7.747E-05  Homo sapiens
  3u19-assembly1_A-2  TM=7.826E-01  e=1.984E-04  synthetic construct
  2jao-assembly1_A  TM=7.791E-01  e=1.517E-04  Mus musculus
  4e88-assembly1_A  TM=7.825E-01  e=2.776E-04  synthetic construct
  2jau-assembly1_A  TM=7.912E-01  e=8.699E-04  Homo sapiens

Mean predicted aligned error: 8.65 Å

Foldseek 3Di:
DDDDDDDQAAEAEAECDVQFFDLPVLCVVVVHDSVVLLLDACSLAPTDTDPCSLVVQVVQVVVVRYDYHYDYDRDCNNVPDPPCRNVVNVVVRD

Sequence (94 aa):
MGIRHYPDKVRVYVDMDGVIADFECAARAHAMEPSHFKRVAGAFLDLDPIPKAAEAMFALDDTGYCLVFTLTETPRSNSTRYHRHPSTWAECHS